Protein AF-A0A2V3PNM1-F1 (afdb_monomer_lite)

Sequence (87 aa):
MTVQFHRDVEDYLVELIEILYEKEYFGFKESATQYVRELVLEIRDTISKKRKKAAPEYFSKYGKDLFYASFRRNKNTSWYVFFSFSA

pLDDT: mean 91.9, std 6.53, range [58.97, 98.19]

Structure (mmCIF, N/CA/C/O backbone):
data_AF-A0A2V3PNM1-F1
#
_entry.id   AF-A0A2V3PNM1-F1
#
loop_
_atom_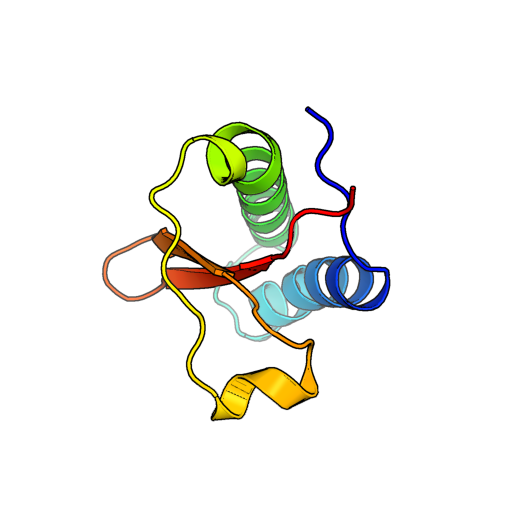site.group_PDB
_atom_site.id
_atom_site.type_symbol
_atom_site.label_atom_id
_atom_site.label_alt_id
_atom_site.label_comp_id
_atom_site.label_asym_id
_atom_site.label_entity_id
_atom_site.label_seq_id
_atom_site.pdbx_PDB_ins_code
_atom_site.Cartn_x
_atom_site.Cartn_y
_atom_site.Cartn_z
_atom_site.occupancy
_atom_site.B_iso_or_equiv
_atom_site.auth_seq_id
_atom_site.auth_comp_id
_atom_site.auth_asym_id
_atom_site.auth_atom_id
_atom_site.pdbx_PDB_model_num
ATOM 1 N N . MET A 1 1 ? 6.940 11.559 -15.862 1.00 69.62 1 MET A N 1
ATOM 2 C CA . MET A 1 1 ? 7.214 10.167 -15.452 1.00 69.62 1 MET A CA 1
ATOM 3 C C . MET A 1 1 ? 5.942 9.625 -14.840 1.00 69.62 1 MET A C 1
ATOM 5 O O . MET A 1 1 ? 5.409 10.279 -13.954 1.00 69.62 1 MET A O 1
ATOM 9 N N . THR A 1 2 ? 5.435 8.510 -15.354 1.00 84.56 2 THR A N 1
ATOM 10 C CA . THR A 1 2 ? 4.131 7.959 -14.962 1.00 84.56 2 THR A CA 1
ATOM 11 C C . THR A 1 2 ? 4.359 6.708 -14.127 1.00 84.56 2 THR A C 1
ATOM 13 O O . THR A 1 2 ? 5.135 5.846 -14.528 1.00 84.56 2 THR A O 1
ATOM 16 N N . VAL A 1 3 ? 3.718 6.621 -12.963 1.00 89.88 3 VAL A N 1
ATOM 17 C CA . VAL A 1 3 ? 3.757 5.427 -12.108 1.00 89.88 3 VAL A CA 1
ATOM 18 C C . VAL A 1 3 ? 2.542 4.571 -12.438 1.00 89.88 3 VAL A C 1
ATOM 20 O O . VAL A 1 3 ? 1.413 5.053 -12.347 1.00 89.88 3 VAL A O 1
ATOM 23 N N . GLN A 1 4 ? 2.781 3.321 -12.825 1.00 91.44 4 GLN A N 1
ATOM 24 C CA . GLN A 1 4 ? 1.741 2.329 -13.080 1.00 91.44 4 GLN A CA 1
ATOM 25 C C . GLN A 1 4 ? 1.822 1.241 -12.016 1.00 91.44 4 GLN A C 1
ATOM 27 O O . GLN A 1 4 ? 2.913 0.779 -11.678 1.00 91.44 4 GLN A O 1
ATOM 32 N N . PHE A 1 5 ? 0.671 0.861 -11.472 1.00 92.81 5 PHE A N 1
ATOM 33 C CA . PHE A 1 5 ? 0.571 -0.243 -10.530 1.00 92.81 5 PHE A CA 1
ATOM 34 C C . PHE A 1 5 ? 0.217 -1.517 -11.293 1.00 92.81 5 PHE A C 1
ATOM 36 O O . PHE A 1 5 ? -0.553 -1.482 -12.251 1.00 92.81 5 PHE A O 1
ATOM 43 N N . HIS A 1 6 ? 0.796 -2.642 -10.878 1.00 93.00 6 HIS A N 1
ATOM 44 C CA . HIS A 1 6 ? 0.331 -3.946 -11.337 1.00 93.00 6 HIS A CA 1
ATOM 45 C C . HIS A 1 6 ? -1.080 -4.191 -10.790 1.00 93.00 6 HIS A C 1
ATOM 47 O O . HIS A 1 6 ? -1.360 -3.787 -9.661 1.00 93.00 6 HIS A O 1
ATOM 53 N N . ARG A 1 7 ? -1.938 -4.885 -11.545 1.00 93.44 7 ARG A N 1
ATOM 54 C CA . ARG A 1 7 ? -3.332 -5.140 -11.148 1.00 93.44 7 ARG A CA 1
ATOM 55 C C . ARG A 1 7 ? -3.436 -5.759 -9.752 1.00 93.44 7 ARG A C 1
ATOM 57 O O . ARG A 1 7 ? -4.132 -5.223 -8.904 1.00 93.44 7 ARG A O 1
ATOM 64 N N . ASP A 1 8 ? -2.633 -6.785 -9.477 1.00 93.12 8 ASP A N 1
ATOM 65 C CA . ASP A 1 8 ? -2.586 -7.429 -8.155 1.00 93.12 8 ASP A CA 1
ATOM 66 C C . ASP A 1 8 ? -2.235 -6.457 -7.014 1.00 93.12 8 ASP A C 1
ATOM 68 O O . ASP A 1 8 ? -2.651 -6.647 -5.876 1.00 93.12 8 ASP A O 1
ATOM 72 N N . VAL A 1 9 ? -1.459 -5.403 -7.299 1.00 94.31 9 VAL A N 1
ATOM 73 C CA . VAL A 1 9 ? -1.125 -4.371 -6.308 1.00 94.31 9 VAL A CA 1
ATOM 74 C C . VAL A 1 9 ? -2.306 -3.430 -6.094 1.00 94.31 9 VAL A C 1
ATOM 76 O O . VAL A 1 9 ? -2.544 -3.021 -4.962 1.00 94.31 9 VAL A O 1
ATOM 79 N N . GLU A 1 10 ? -3.045 -3.083 -7.149 1.00 95.62 10 GLU A N 1
ATOM 80 C CA . GLU A 1 10 ? -4.273 -2.291 -7.026 1.00 95.62 10 GLU A CA 1
ATOM 81 C C . GLU A 1 10 ? -5.327 -3.043 -6.211 1.00 95.62 10 GLU A C 1
ATOM 83 O O . GLU A 1 10 ? -5.858 -2.484 -5.251 1.00 95.62 10 GLU A O 1
ATOM 88 N N . ASP A 1 11 ? -5.544 -4.321 -6.525 1.00 96.88 11 ASP A N 1
ATOM 89 C CA . ASP A 1 11 ? -6.474 -5.191 -5.804 1.00 96.88 11 ASP A CA 1
ATOM 90 C C . ASP A 1 11 ? -6.062 -5.327 -4.327 1.00 96.88 11 ASP A C 1
ATOM 92 O O . ASP A 1 11 ? -6.883 -5.112 -3.433 1.00 96.88 11 ASP A O 1
ATOM 96 N N . TYR A 1 12 ? -4.771 -5.555 -4.051 1.00 96.81 12 TYR A N 1
ATOM 97 C CA . TYR A 1 12 ? -4.244 -5.589 -2.682 1.00 96.81 12 TYR A CA 1
ATOM 98 C C . TYR A 1 12 ? -4.442 -4.264 -1.932 1.00 96.81 12 TYR A C 1
ATOM 100 O O . TYR A 1 12 ? -4.745 -4.265 -0.743 1.00 96.81 12 TYR A O 1
ATOM 108 N N . LEU A 1 13 ? -4.255 -3.113 -2.585 1.00 97.19 13 LEU A N 1
ATOM 109 C CA . LEU A 1 13 ? -4.453 -1.813 -1.938 1.00 97.19 13 LEU A CA 1
ATOM 110 C C . LEU A 1 13 ? -5.926 -1.579 -1.584 1.00 97.19 13 LEU A C 1
ATOM 112 O O . LEU A 1 13 ? -6.206 -0.986 -0.545 1.00 97.19 13 LEU A O 1
ATOM 116 N N . VAL A 1 14 ? -6.859 -2.059 -2.408 1.00 97.19 14 VAL A N 1
ATOM 117 C CA . VAL A 1 14 ? -8.290 -2.030 -2.081 1.00 97.19 14 VAL A CA 1
ATOM 118 C C . VAL A 1 14 ? -8.587 -2.960 -0.903 1.00 97.19 14 VAL A C 1
ATOM 120 O O . VAL A 1 14 ? -9.201 -2.523 0.068 1.00 97.19 14 VAL A O 1
ATOM 123 N N . GLU A 1 15 ? -8.091 -4.199 -0.931 1.00 98.00 15 GLU A N 1
ATOM 124 C CA . GLU A 1 15 ? -8.241 -5.166 0.168 1.00 98.00 15 GLU A CA 1
ATOM 125 C C . GLU A 1 15 ? -7.634 -4.647 1.482 1.00 98.00 15 GLU A C 1
ATOM 127 O O . GLU A 1 15 ? -8.199 -4.822 2.561 1.00 98.00 15 GLU A O 1
ATOM 132 N N . LEU A 1 16 ? -6.510 -3.930 1.401 1.00 97.75 16 LEU A N 1
ATOM 133 C CA . LEU A 1 16 ? -5.836 -3.343 2.552 1.00 97.75 16 LEU A CA 1
ATOM 134 C C . LEU A 1 16 ? -6.752 -2.397 3.342 1.00 97.75 16 LEU A C 1
ATOM 136 O O . LEU A 1 16 ? -6.605 -2.305 4.559 1.00 97.75 16 LEU A O 1
ATOM 140 N N . ILE A 1 17 ? -7.700 -1.717 2.692 1.00 98.00 17 ILE A N 1
ATOM 141 C CA . ILE A 1 17 ? -8.678 -0.865 3.382 1.00 98.00 17 ILE A CA 1
ATOM 142 C C . ILE A 1 17 ? -9.527 -1.706 4.341 1.00 98.00 17 ILE A C 1
ATOM 144 O O . ILE A 1 17 ? -9.671 -1.330 5.505 1.00 98.00 17 ILE A O 1
ATOM 148 N N . GLU A 1 18 ? -10.040 -2.846 3.871 1.00 97.94 18 GLU A N 1
ATOM 149 C CA . GLU A 1 18 ? -10.834 -3.762 4.696 1.00 97.94 18 GLU A CA 1
ATOM 150 C C . GLU A 1 18 ? -9.979 -4.349 5.817 1.00 97.94 18 GLU A C 1
ATOM 152 O O . GLU A 1 18 ? -10.364 -4.266 6.977 1.00 97.94 18 GLU A O 1
ATOM 157 N N . ILE A 1 19 ? -8.765 -4.824 5.510 1.00 97.69 19 ILE A N 1
ATOM 158 C CA . ILE A 1 19 ? -7.846 -5.384 6.516 1.00 97.69 19 ILE A CA 1
ATOM 159 C C . ILE A 1 19 ? -7.574 -4.377 7.639 1.00 97.69 19 ILE A C 1
ATOM 161 O O . ILE A 1 19 ? -7.541 -4.741 8.814 1.00 97.69 19 ILE A O 1
ATOM 165 N N . LEU A 1 20 ? -7.335 -3.111 7.290 1.00 97.12 20 LEU A N 1
ATOM 166 C CA . LEU A 1 20 ? -7.047 -2.062 8.264 1.00 97.12 20 LEU A CA 1
ATOM 167 C C . LEU A 1 20 ? -8.265 -1.730 9.138 1.00 97.12 20 LEU A C 1
ATOM 169 O O . LEU A 1 20 ? -8.092 -1.403 10.313 1.00 97.12 20 LEU A O 1
ATOM 173 N N . TYR A 1 21 ? -9.470 -1.819 8.581 1.00 97.38 21 TYR A N 1
ATOM 174 C CA . TYR A 1 21 ? -10.710 -1.598 9.316 1.00 97.38 21 TYR A CA 1
ATOM 175 C C . TYR A 1 21 ? -11.070 -2.793 10.212 1.00 97.38 21 TYR A C 1
ATOM 177 O O . TYR A 1 21 ? -11.245 -2.620 11.414 1.00 97.38 21 TYR A O 1
ATOM 185 N N . GLU A 1 22 ? -11.099 -4.009 9.665 1.00 97.69 22 GLU A N 1
ATOM 186 C CA . GLU A 1 22 ? -11.468 -5.236 10.386 1.00 97.69 22 GLU A CA 1
ATOM 187 C C . GLU A 1 22 ? -10.505 -5.572 11.526 1.00 97.69 22 GLU A C 1
ATOM 189 O O . GLU A 1 22 ? -10.911 -6.119 12.548 1.00 97.69 22 GLU A O 1
ATOM 194 N N . LYS A 1 23 ? -9.220 -5.231 11.375 1.00 97.12 23 LYS A N 1
ATOM 195 C CA . LYS A 1 23 ? -8.219 -5.397 12.439 1.00 97.12 23 LYS A CA 1
ATOM 196 C C . LYS A 1 23 ? -8.157 -4.222 13.413 1.00 97.12 23 LYS A C 1
ATOM 198 O O . LYS A 1 23 ? -7.204 -4.137 14.185 1.00 97.12 23 LYS A O 1
ATOM 203 N N . GLU A 1 24 ? -9.122 -3.308 13.348 1.00 96.50 24 GLU A N 1
ATOM 204 C CA . GLU A 1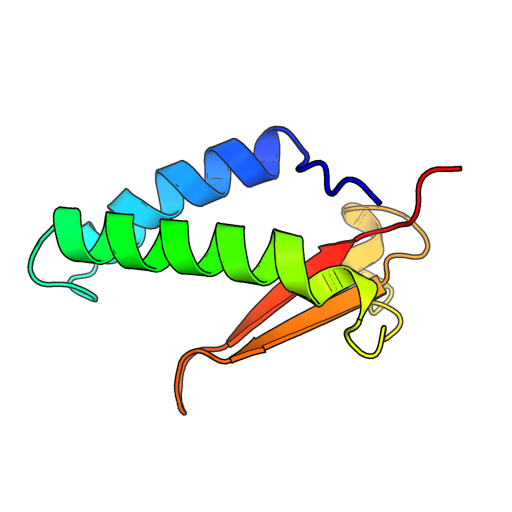 24 ? -9.262 -2.168 14.257 1.00 96.50 24 GLU A CA 1
ATOM 205 C C . GLU A 1 24 ? -8.022 -1.252 14.298 1.00 96.50 24 GLU A C 1
ATOM 207 O O . GLU A 1 24 ? -7.787 -0.539 15.275 1.00 96.50 24 GLU A O 1
ATOM 212 N N . TYR A 1 25 ? -7.226 -1.206 13.217 1.00 95.06 25 TYR A N 1
ATOM 213 C CA . TYR A 1 25 ? -6.169 -0.192 13.088 1.00 95.06 25 TYR A CA 1
ATOM 214 C C . TYR A 1 25 ? -6.769 1.211 12.950 1.00 95.06 25 TYR A C 1
ATOM 216 O O . TYR A 1 25 ? -6.139 2.195 13.342 1.00 95.06 25 TYR A O 1
ATOM 224 N N . PHE A 1 26 ? -7.984 1.296 12.405 1.00 96.12 26 PHE A N 1
ATOM 225 C CA . PHE A 1 26 ? -8.795 2.505 12.365 1.00 96.12 26 PHE A CA 1
ATOM 226 C C . PHE A 1 26 ? -10.209 2.203 12.856 1.00 96.12 26 PHE A C 1
ATOM 228 O O . PHE A 1 26 ? -10.802 1.208 12.454 1.00 96.12 26 PHE A O 1
ATOM 235 N N . GLY A 1 27 ? -10.779 3.102 13.665 1.00 94.31 27 GLY A N 1
ATOM 236 C CA . GLY A 1 27 ? -12.158 2.966 14.158 1.00 94.31 27 GLY A CA 1
ATOM 237 C C . GLY A 1 27 ? -13.239 3.219 13.098 1.00 94.31 27 GLY A C 1
ATOM 238 O O . GLY A 1 27 ? -14.398 2.883 13.316 1.00 94.31 27 GLY A O 1
ATOM 239 N N . PHE A 1 28 ? -12.869 3.794 11.948 1.00 96.56 28 PHE A N 1
ATOM 240 C CA . PHE A 1 28 ? -13.776 4.102 10.840 1.00 96.56 28 PHE A CA 1
ATOM 241 C C . PHE A 1 28 ? -13.168 3.675 9.504 1.00 96.56 28 PHE A C 1
ATOM 243 O O . PHE A 1 28 ? -11.985 3.922 9.238 1.00 96.56 28 PHE A O 1
ATOM 250 N N . LYS A 1 29 ? -13.990 3.097 8.626 1.00 97.00 29 LYS A N 1
ATOM 251 C CA . LYS A 1 29 ? -13.572 2.625 7.299 1.00 97.00 29 LYS A CA 1
ATOM 252 C C . LYS A 1 29 ? -13.108 3.767 6.393 1.00 97.00 29 LYS A C 1
ATOM 254 O O . LYS A 1 29 ? -12.180 3.610 5.598 1.00 97.00 29 LYS A O 1
ATOM 259 N N . GLU A 1 30 ? -13.682 4.951 6.561 1.00 97.88 30 GLU A N 1
ATOM 260 C CA . GLU A 1 30 ? -13.291 6.172 5.858 1.00 97.88 30 GLU A CA 1
ATOM 261 C C . GLU A 1 30 ? -11.854 6.570 6.213 1.00 97.88 30 GLU A C 1
ATOM 263 O O . GLU A 1 30 ? -11.094 6.992 5.342 1.00 97.88 30 GLU A O 1
ATOM 268 N N . SER A 1 31 ? -11.445 6.374 7.472 1.00 97.75 31 SER A N 1
ATOM 269 C CA . SER A 1 31 ? -10.068 6.643 7.906 1.00 97.75 31 SER A CA 1
ATOM 270 C C . SER A 1 31 ? -9.072 5.666 7.278 1.00 97.75 31 SER A C 1
ATOM 272 O O . SER A 1 31 ? -8.022 6.096 6.801 1.00 97.75 31 SER A O 1
ATOM 274 N N . ALA A 1 32 ? -9.416 4.376 7.193 1.00 97.81 32 ALA A N 1
ATOM 275 C CA . ALA A 1 32 ? -8.603 3.386 6.483 1.00 97.81 32 ALA A CA 1
ATOM 276 C C . ALA A 1 32 ? -8.498 3.706 4.980 1.00 97.81 32 ALA A C 1
ATOM 278 O O . ALA A 1 32 ? -7.413 3.663 4.399 1.00 97.81 32 ALA A O 1
ATOM 279 N N . THR A 1 33 ? -9.612 4.114 4.367 1.00 98.19 33 THR A N 1
ATOM 280 C CA . THR A 1 33 ? -9.664 4.530 2.957 1.00 98.19 33 THR A CA 1
ATOM 281 C C . THR A 1 33 ? -8.749 5.724 2.702 1.00 98.19 33 THR A C 1
ATOM 283 O O . THR A 1 33 ? -7.939 5.707 1.773 1.00 98.19 33 THR A O 1
ATOM 286 N N . GLN A 1 34 ? -8.841 6.756 3.545 1.00 98.19 34 GLN A N 1
ATOM 287 C CA . GLN A 1 34 ? -8.013 7.952 3.431 1.00 98.19 34 GLN A CA 1
ATOM 288 C C . GLN A 1 34 ? -6.526 7.619 3.601 1.00 98.19 34 GLN A C 1
ATOM 290 O O . GLN A 1 34 ? -5.702 8.068 2.805 1.00 98.19 34 GLN A O 1
ATOM 295 N N . TYR A 1 35 ? -6.187 6.767 4.569 1.00 97.25 35 TYR A N 1
ATOM 296 C CA . TYR A 1 35 ? -4.818 6.308 4.790 1.00 97.25 35 TYR A CA 1
ATOM 297 C C . TYR A 1 35 ? -4.216 5.615 3.558 1.00 97.25 35 TYR A C 1
ATOM 299 O O . TYR A 1 35 ? -3.095 5.931 3.145 1.00 97.25 35 TYR A O 1
ATOM 307 N N . VAL A 1 36 ? -4.949 4.681 2.943 1.00 97.62 36 VAL A N 1
ATOM 308 C CA . VAL A 1 36 ? -4.478 3.984 1.735 1.00 97.62 36 VAL A CA 1
ATOM 309 C C . VAL A 1 36 ? -4.377 4.951 0.556 1.00 97.62 36 VAL A C 1
ATOM 311 O O . VAL A 1 36 ? -3.395 4.916 -0.188 1.00 97.62 36 VAL A O 1
ATOM 314 N N . ARG A 1 37 ? -5.339 5.867 0.403 1.00 97.81 37 ARG A N 1
ATOM 315 C CA . ARG A 1 37 ? -5.310 6.892 -0.649 1.00 97.81 37 ARG A CA 1
ATOM 316 C C . ARG A 1 37 ? -4.064 7.772 -0.551 1.00 97.81 37 ARG A C 1
ATOM 318 O O . ARG A 1 37 ? -3.395 7.993 -1.560 1.00 97.81 37 ARG A O 1
ATOM 325 N N . GLU A 1 38 ? -3.728 8.244 0.644 1.00 97.50 38 GLU A N 1
ATOM 326 C CA . GLU A 1 38 ? -2.511 9.026 0.891 1.00 97.50 38 GLU A CA 1
ATOM 327 C C . GLU A 1 38 ? -1.244 8.223 0.588 1.00 97.50 38 GLU A C 1
ATOM 329 O O . GLU A 1 38 ? -0.309 8.756 -0.012 1.00 97.50 38 GLU A O 1
ATOM 334 N N . LEU A 1 39 ? -1.226 6.928 0.925 1.00 96.94 39 LEU A N 1
ATOM 335 C CA . LEU A 1 39 ? -0.126 6.034 0.566 1.00 96.94 39 LEU A CA 1
ATOM 336 C C . LEU A 1 39 ? 0.066 5.935 -0.947 1.00 96.94 39 LEU A C 1
ATOM 338 O O . LEU A 1 39 ? 1.195 6.070 -1.419 1.00 96.94 39 LEU A O 1
ATOM 342 N N . VAL A 1 40 ? -1.011 5.752 -1.707 1.00 96.44 40 VAL A N 1
ATOM 343 C CA . VAL A 1 40 ? -0.952 5.687 -3.173 1.00 96.44 40 VAL A CA 1
ATOM 344 C C . VAL A 1 40 ? -0.449 6.999 -3.773 1.00 96.44 40 VAL A C 1
ATOM 346 O O . VAL A 1 40 ? 0.409 6.972 -4.658 1.00 96.44 40 VAL A O 1
ATOM 349 N N . LEU A 1 41 ? -0.944 8.141 -3.289 1.00 96.00 41 LEU A N 1
ATOM 350 C CA . LEU A 1 41 ? -0.508 9.458 -3.762 1.00 96.00 41 LEU A CA 1
ATOM 351 C C . LEU A 1 41 ? 0.981 9.689 -3.479 1.00 96.00 41 LEU A C 1
ATOM 353 O O . LEU A 1 41 ? 1.734 10.033 -4.387 1.00 96.00 41 LEU A O 1
ATOM 357 N N . GLU A 1 42 ? 1.440 9.400 -2.259 1.00 95.38 42 GLU A N 1
ATOM 358 C CA . GLU A 1 42 ? 2.853 9.547 -1.900 1.00 95.38 42 GLU A CA 1
ATOM 359 C C . GLU A 1 42 ? 3.758 8.644 -2.751 1.00 95.38 42 GLU A C 1
ATOM 361 O O . GLU A 1 42 ? 4.839 9.069 -3.174 1.00 95.38 42 GLU A O 1
ATOM 366 N N . ILE A 1 43 ? 3.331 7.406 -3.030 1.00 94.25 43 ILE A N 1
ATOM 367 C CA . ILE A 1 43 ? 4.056 6.503 -3.930 1.00 94.25 43 ILE A CA 1
ATOM 368 C C . ILE A 1 43 ? 4.176 7.139 -5.314 1.00 94.25 43 ILE A C 1
ATOM 370 O O . ILE A 1 43 ? 5.291 7.267 -5.821 1.00 94.25 43 ILE A O 1
ATOM 374 N N . ARG A 1 44 ? 3.060 7.581 -5.904 1.00 93.62 44 ARG A N 1
ATOM 375 C CA . ARG A 1 44 ? 3.048 8.187 -7.244 1.00 93.62 44 ARG A CA 1
ATOM 376 C C . ARG A 1 44 ? 3.974 9.403 -7.336 1.00 93.62 44 ARG A C 1
ATOM 378 O O . ARG A 1 44 ? 4.734 9.514 -8.297 1.00 93.62 44 ARG A O 1
ATOM 385 N N . ASP A 1 45 ? 3.970 10.258 -6.318 1.00 91.94 45 ASP A N 1
ATOM 386 C CA . ASP A 1 45 ? 4.682 11.538 -6.351 1.00 91.94 45 ASP A CA 1
ATOM 387 C C . ASP A 1 45 ? 6.176 11.432 -6.021 1.00 91.94 45 ASP A C 1
ATOM 389 O O . ASP A 1 45 ? 6.985 12.260 -6.466 1.00 91.94 45 ASP A O 1
ATOM 393 N N . THR A 1 46 ? 6.562 10.437 -5.214 1.00 92.12 46 THR A N 1
ATOM 394 C CA . THR A 1 46 ? 7.901 10.400 -4.605 1.00 92.12 46 THR A CA 1
ATOM 395 C C . THR A 1 46 ? 8.748 9.195 -4.992 1.00 92.12 46 THR A C 1
ATOM 397 O O . THR A 1 46 ? 9.970 9.275 -4.852 1.00 92.12 46 THR A O 1
ATOM 400 N N . ILE A 1 47 ? 8.171 8.103 -5.513 1.00 90.69 47 ILE A N 1
ATOM 401 C CA . ILE A 1 47 ? 8.931 6.866 -5.779 1.00 90.69 47 ILE A CA 1
ATOM 402 C C . ILE A 1 47 ? 10.089 7.079 -6.760 1.00 90.69 47 ILE A C 1
ATOM 404 O O . ILE A 1 47 ? 11.170 6.531 -6.562 1.00 90.69 47 ILE A O 1
ATOM 408 N N . SER A 1 48 ? 9.905 7.951 -7.754 1.00 86.00 48 SER A N 1
ATOM 409 C CA . SER A 1 48 ? 10.932 8.320 -8.736 1.00 86.00 48 SER A CA 1
ATOM 410 C C . SER A 1 48 ? 12.088 9.129 -8.137 1.00 86.00 48 SER A C 1
ATOM 412 O O . SER A 1 48 ? 13.203 9.084 -8.652 1.00 86.00 48 SER A O 1
ATOM 414 N N . LYS A 1 49 ? 11.833 9.859 -7.044 1.00 85.94 49 LYS A N 1
ATOM 415 C CA . LYS A 1 49 ? 12.804 10.722 -6.353 1.00 85.94 49 LYS A CA 1
ATOM 416 C C . LYS A 1 49 ? 13.497 10.009 -5.189 1.00 85.94 49 LYS A C 1
ATOM 418 O O . LYS A 1 49 ? 14.551 10.452 -4.737 1.00 85.94 49 LYS A O 1
ATOM 423 N N . LYS A 1 50 ? 12.906 8.931 -4.662 1.00 84.75 50 LYS A N 1
ATOM 424 C CA . LYS A 1 50 ? 13.463 8.185 -3.528 1.00 84.75 50 LYS A CA 1
ATOM 425 C C . LYS A 1 50 ? 14.720 7.415 -3.929 1.00 84.75 50 LYS A C 1
ATOM 427 O O . LYS A 1 50 ? 14.872 6.927 -5.047 1.00 84.75 50 LYS A O 1
ATOM 432 N N . ARG A 1 51 ? 15.626 7.251 -2.960 1.00 80.62 51 ARG A N 1
ATOM 433 C CA . ARG A 1 51 ? 16.828 6.428 -3.123 1.00 80.62 51 ARG A CA 1
ATOM 434 C C . ARG A 1 51 ? 16.423 4.966 -3.312 1.00 80.62 51 ARG A C 1
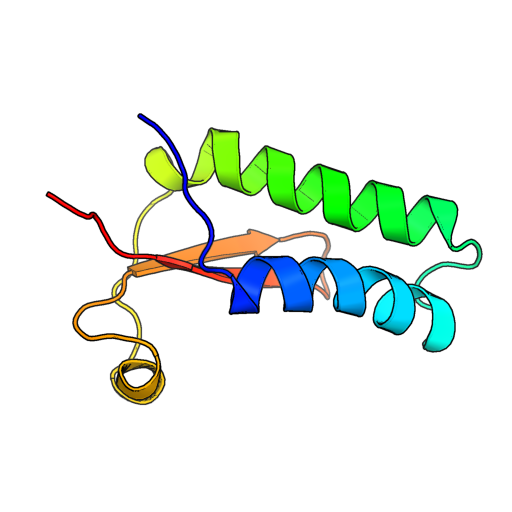ATOM 436 O O . ARG A 1 51 ? 15.971 4.321 -2.368 1.00 80.62 51 ARG A O 1
ATOM 443 N N . LYS A 1 52 ? 16.630 4.455 -4.523 1.00 83.25 52 LYS A N 1
ATOM 444 C CA . LYS A 1 52 ? 16.409 3.052 -4.875 1.00 83.25 52 LYS A CA 1
ATOM 445 C C . LYS A 1 52 ? 17.441 2.145 -4.207 1.00 83.25 52 LYS A C 1
ATOM 447 O O . LYS A 1 52 ? 18.639 2.437 -4.217 1.00 83.25 52 LYS A O 1
ATOM 452 N N . LYS A 1 53 ? 16.966 1.049 -3.624 1.00 88.69 53 LYS A N 1
ATOM 453 C CA . LYS A 1 53 ? 17.790 -0.054 -3.119 1.00 88.69 53 LYS A CA 1
ATOM 454 C C . LYS A 1 53 ? 17.467 -1.306 -3.919 1.00 88.69 53 LYS A C 1
ATOM 456 O O . LYS A 1 53 ? 16.304 -1.504 -4.256 1.00 88.69 53 LYS A O 1
ATOM 461 N N . ALA A 1 54 ? 18.473 -2.121 -4.219 1.00 90.50 54 ALA A N 1
ATOM 462 C CA . ALA A 1 54 ? 18.245 -3.415 -4.851 1.00 90.50 54 ALA A CA 1
ATOM 463 C C . ALA A 1 54 ? 17.424 -4.304 -3.909 1.00 90.50 54 ALA A C 1
ATOM 465 O O . ALA A 1 54 ? 17.716 -4.377 -2.711 1.00 90.50 54 ALA A O 1
ATOM 466 N N . ALA A 1 55 ? 16.375 -4.927 -4.436 1.00 90.00 55 ALA A N 1
ATOM 467 C CA . ALA A 1 55 ? 15.590 -5.897 -3.698 1.00 90.00 55 ALA A CA 1
ATOM 468 C C . ALA A 1 55 ? 16.425 -7.169 -3.470 1.00 90.00 55 ALA A C 1
ATOM 470 O O . ALA A 1 55 ? 17.113 -7.617 -4.387 1.00 90.00 55 ALA A O 1
ATOM 471 N N . PRO A 1 56 ? 16.378 -7.759 -2.265 1.00 89.25 56 PRO A N 1
ATOM 472 C CA . PRO A 1 56 ? 16.968 -9.069 -2.017 1.00 89.25 56 PRO A CA 1
ATOM 473 C C . PRO A 1 56 ? 16.448 -10.154 -2.974 1.00 89.25 56 PRO A C 1
ATOM 475 O O . PRO A 1 56 ? 15.274 -10.149 -3.342 1.00 89.25 56 PRO A O 1
ATOM 478 N N . GLU A 1 57 ? 17.294 -11.135 -3.290 1.00 87.25 57 GLU A N 1
ATOM 479 C CA . GLU A 1 57 ? 17.017 -12.198 -4.274 1.00 87.25 57 GLU A CA 1
ATOM 480 C C . GLU A 1 57 ? 15.787 -13.057 -3.933 1.00 87.25 57 GLU A C 1
ATOM 482 O O . GLU A 1 57 ? 15.069 -13.522 -4.815 1.00 87.25 57 GLU A O 1
ATOM 487 N N . TYR A 1 58 ? 15.443 -13.206 -2.651 1.00 88.06 58 TYR A N 1
ATOM 488 C CA . TYR A 1 58 ? 14.236 -13.942 -2.257 1.00 88.06 58 TYR A CA 1
ATOM 489 C C . TYR A 1 58 ? 12.925 -13.273 -2.722 1.00 88.06 58 TYR A C 1
ATOM 491 O O . TYR A 1 58 ? 11.876 -13.921 -2.750 1.00 88.06 58 TYR A O 1
ATOM 499 N N . PHE A 1 59 ? 12.957 -11.988 -3.099 1.00 87.31 59 PHE A N 1
ATOM 500 C CA . PHE A 1 59 ? 11.827 -11.292 -3.719 1.00 87.31 59 PHE A CA 1
ATOM 501 C C . PHE A 1 59 ? 11.786 -11.440 -5.242 1.00 87.31 59 PHE A C 1
ATOM 503 O O . PHE A 1 59 ? 10.812 -11.005 -5.855 1.00 87.31 59 PHE A O 1
ATOM 510 N N . SER A 1 60 ? 12.767 -12.103 -5.862 1.00 85.56 60 SER A N 1
ATOM 511 C CA . SER A 1 60 ? 12.810 -12.279 -7.316 1.00 85.56 60 SER A CA 1
ATOM 512 C C . SER A 1 60 ? 11.644 -13.098 -7.879 1.00 85.56 60 SER A C 1
ATOM 514 O O . SER A 1 60 ? 11.360 -13.018 -9.072 1.00 85.56 60 SER A O 1
ATOM 516 N N . LYS A 1 61 ? 10.899 -13.813 -7.021 1.00 87.50 61 LYS A N 1
ATOM 517 C CA . LYS A 1 61 ? 9.610 -14.439 -7.370 1.00 87.50 61 LYS A CA 1
ATOM 518 C C . LYS A 1 61 ? 8.548 -13.447 -7.862 1.00 87.50 61 LYS A C 1
ATOM 520 O O . LYS A 1 61 ? 7.633 -13.857 -8.563 1.00 87.50 61 LYS A O 1
ATOM 525 N N . TYR A 1 62 ? 8.667 -12.168 -7.500 1.00 82.81 62 TYR A N 1
ATOM 526 C CA . TYR A 1 62 ? 7.757 -11.099 -7.923 1.00 82.81 62 TYR A CA 1
ATOM 527 C C . TYR A 1 62 ? 8.284 -10.311 -9.135 1.00 82.81 62 TYR A C 1
ATOM 529 O O . TYR A 1 62 ? 7.601 -9.424 -9.636 1.00 82.81 62 TYR A O 1
ATOM 537 N N . GLY A 1 63 ? 9.502 -10.607 -9.600 1.00 82.81 63 GLY A N 1
ATOM 538 C CA . GLY A 1 63 ? 10.166 -9.917 -10.706 1.00 82.81 63 GLY A CA 1
ATOM 539 C C . GLY A 1 63 ? 11.688 -9.920 -10.551 1.00 82.81 63 GLY A C 1
ATOM 540 O O . GLY A 1 63 ? 12.209 -9.868 -9.438 1.00 82.81 63 GLY A O 1
ATOM 541 N N . LYS A 1 64 ? 12.424 -9.976 -11.665 1.00 83.62 64 LYS A N 1
ATOM 542 C CA . LYS A 1 64 ? 13.895 -9.896 -11.653 1.00 83.62 64 LYS A CA 1
ATOM 543 C C . LYS A 1 64 ? 14.359 -8.444 -11.510 1.00 83.62 64 LYS A C 1
ATOM 545 O O . LYS A 1 64 ? 13.690 -7.538 -12.000 1.00 83.62 64 LYS A O 1
ATOM 550 N N . ASP A 1 65 ? 15.486 -8.248 -10.824 1.00 84.75 65 ASP A N 1
ATOM 551 C CA . ASP A 1 65 ? 16.170 -6.951 -10.672 1.00 84.75 65 ASP A CA 1
ATOM 552 C C . ASP A 1 65 ? 15.281 -5.812 -10.140 1.00 84.75 65 ASP A C 1
ATOM 554 O O . ASP A 1 65 ? 15.390 -4.650 -10.540 1.00 84.75 65 ASP A O 1
ATOM 558 N N . LEU A 1 66 ? 14.382 -6.149 -9.210 1.00 90.31 66 LEU A N 1
ATOM 559 C CA . LEU A 1 66 ? 13.506 -5.175 -8.572 1.00 90.31 66 LEU A CA 1
ATOM 560 C C . LEU A 1 66 ? 14.302 -4.208 -7.691 1.00 90.31 66 LEU A C 1
ATOM 562 O O . LEU A 1 66 ? 15.239 -4.582 -6.982 1.00 90.31 66 LEU A O 1
ATOM 566 N N . PHE A 1 67 ? 13.861 -2.957 -7.672 1.00 92.62 67 PHE A N 1
ATOM 567 C CA . PHE A 1 67 ? 14.220 -1.994 -6.644 1.00 92.62 67 PHE A CA 1
ATOM 568 C C . PHE A 1 67 ? 13.130 -1.942 -5.583 1.00 92.62 67 PHE A C 1
ATOM 570 O O . PHE A 1 67 ? 11.987 -2.318 -5.832 1.00 92.62 67 PHE A O 1
ATOM 577 N N . TYR A 1 68 ? 13.461 -1.427 -4.404 1.00 93.06 68 TYR A N 1
ATOM 578 C CA . TYR A 1 68 ? 12.461 -1.095 -3.401 1.00 93.06 68 TYR A CA 1
ATOM 579 C C . TYR A 1 68 ? 12.700 0.270 -2.758 1.00 93.06 68 TYR A C 1
ATOM 581 O O . TYR A 1 68 ? 13.832 0.761 -2.665 1.00 93.06 68 TYR A O 1
ATOM 589 N N . ALA A 1 69 ? 11.608 0.870 -2.290 1.00 94.00 69 ALA A N 1
ATOM 590 C CA . ALA A 1 69 ? 11.594 2.089 -1.493 1.00 94.00 69 ALA A CA 1
ATOM 591 C C . ALA A 1 69 ? 10.693 1.907 -0.265 1.00 94.00 69 ALA A C 1
ATOM 593 O O . ALA A 1 69 ? 9.682 1.208 -0.322 1.00 94.00 69 ALA A O 1
ATOM 594 N N . SER A 1 70 ? 11.062 2.538 0.854 1.00 93.62 70 SER A N 1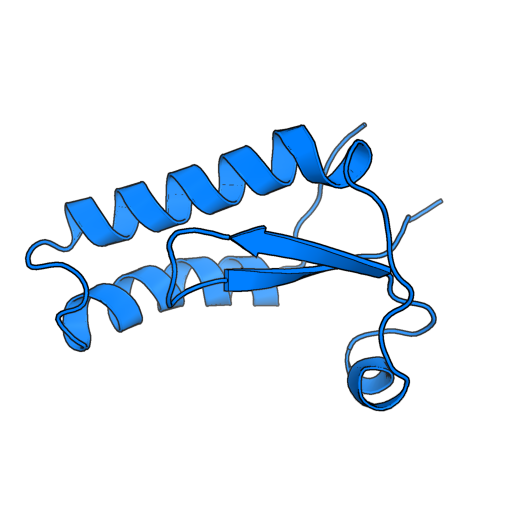
ATOM 595 C CA . SER A 1 70 ? 10.262 2.509 2.079 1.00 93.62 70 SER A CA 1
ATOM 596 C C . SER A 1 70 ? 9.419 3.775 2.256 1.00 93.62 70 SER A C 1
ATOM 598 O O . SER A 1 70 ? 9.863 4.905 2.009 1.00 93.62 70 SER A O 1
ATOM 600 N N . PHE A 1 71 ? 8.196 3.567 2.731 1.00 93.50 71 PHE A N 1
ATOM 601 C CA . PHE A 1 71 ? 7.190 4.575 3.043 1.00 93.50 71 PHE A CA 1
ATOM 602 C C . PHE A 1 71 ? 6.804 4.402 4.511 1.00 93.50 71 PHE A C 1
ATOM 604 O O . PHE A 1 71 ? 5.954 3.585 4.874 1.00 93.50 71 PHE A O 1
ATOM 611 N N . ARG A 1 72 ? 7.526 5.113 5.381 1.00 93.81 72 ARG A N 1
ATOM 612 C CA . ARG A 1 72 ? 7.335 5.040 6.830 1.00 93.81 72 ARG A CA 1
ATOM 613 C C . ARG A 1 72 ? 6.116 5.862 7.222 1.00 93.81 72 ARG A C 1
ATOM 615 O O . ARG A 1 72 ? 6.059 7.045 6.916 1.00 93.81 72 ARG A O 1
ATOM 622 N N . ARG A 1 73 ? 5.182 5.244 7.940 1.00 93.00 73 ARG A N 1
ATOM 623 C CA . ARG A 1 73 ? 3.940 5.888 8.394 1.00 93.00 73 ARG A CA 1
ATOM 624 C C . ARG A 1 73 ? 4.056 6.350 9.838 1.00 93.00 73 ARG A C 1
ATOM 626 O O . ARG A 1 73 ? 3.629 7.443 10.178 1.00 93.00 73 ARG A O 1
ATOM 633 N N . ASN A 1 74 ? 4.685 5.533 10.679 1.00 89.69 74 ASN A N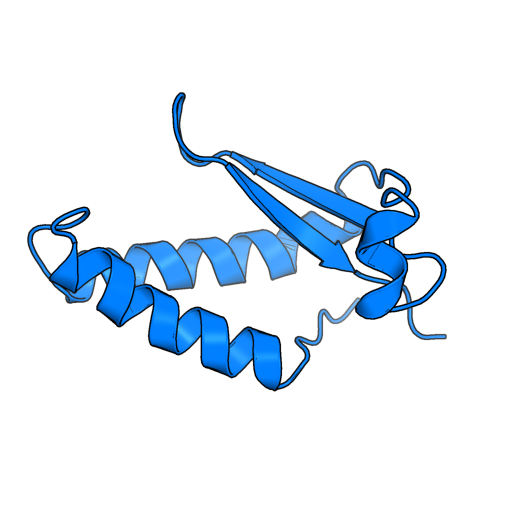 1
ATOM 634 C CA . ASN A 1 74 ? 4.990 5.875 12.066 1.00 89.69 74 ASN A CA 1
ATOM 635 C C . ASN A 1 74 ? 6.202 5.057 12.565 1.00 89.69 74 ASN A C 1
ATOM 637 O O . ASN A 1 74 ? 6.969 4.495 11.775 1.00 89.69 74 ASN A O 1
ATOM 641 N N . LYS A 1 75 ? 6.424 5.014 13.885 1.00 90.38 75 LYS A N 1
ATOM 642 C CA . LYS A 1 75 ? 7.544 4.261 14.471 1.00 90.38 75 LYS A CA 1
ATOM 643 C C . LYS A 1 75 ? 7.443 2.747 14.250 1.00 90.38 75 LYS A C 1
ATOM 645 O O . LYS A 1 75 ? 8.488 2.121 14.113 1.00 90.38 75 LYS A O 1
ATOM 650 N N . ASN A 1 76 ? 6.226 2.224 14.135 1.00 90.56 76 ASN A N 1
ATOM 651 C CA . ASN A 1 76 ? 5.901 0.799 14.120 1.00 90.56 76 ASN A CA 1
ATOM 652 C C . ASN A 1 76 ? 5.507 0.287 12.724 1.00 90.56 76 ASN A C 1
ATOM 654 O O . ASN A 1 76 ? 5.560 -0.912 12.478 1.00 90.56 76 ASN A O 1
ATOM 658 N N . THR A 1 77 ? 5.134 1.176 11.798 1.00 92.62 77 THR A N 1
ATOM 659 C CA . THR A 1 77 ? 4.617 0.802 10.475 1.00 92.62 77 THR A CA 1
ATOM 660 C C . THR A 1 77 ? 5.433 1.445 9.361 1.00 92.62 77 THR A C 1
A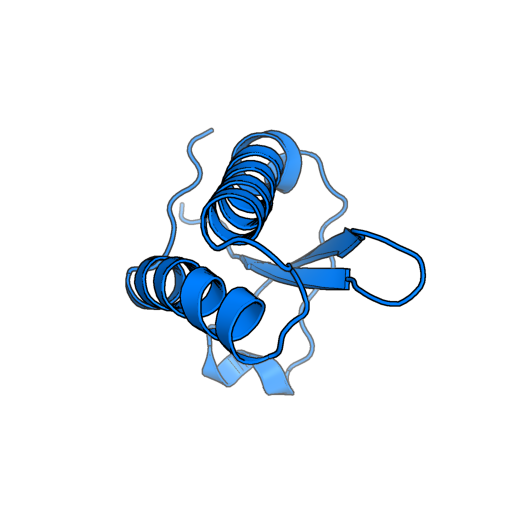TOM 662 O O . THR A 1 77 ? 5.567 2.671 9.279 1.00 92.62 77 THR A O 1
ATOM 665 N N . SER A 1 78 ? 5.956 0.605 8.469 1.00 94.75 78 SER A N 1
ATOM 666 C CA . SER A 1 78 ? 6.604 1.011 7.220 1.00 94.75 78 SER A CA 1
ATOM 667 C C . SER A 1 78 ? 6.163 0.095 6.090 1.00 94.75 78 SER A C 1
ATOM 669 O O . SER A 1 78 ? 6.237 -1.123 6.222 1.00 94.75 78 SER A O 1
ATOM 671 N N . TRP A 1 79 ? 5.754 0.691 4.976 1.00 95.38 79 TRP A N 1
ATOM 672 C CA . TRP A 1 79 ? 5.445 -0.030 3.747 1.00 95.38 79 TRP A CA 1
ATOM 673 C C . TRP A 1 79 ? 6.687 -0.108 2.868 1.00 95.38 79 TRP A C 1
ATOM 675 O O . TRP A 1 79 ? 7.394 0.887 2.701 1.00 95.38 79 TRP A O 1
ATOM 685 N N . TYR A 1 80 ? 6.952 -1.282 2.306 1.00 93.06 80 TYR A N 1
ATOM 686 C CA . TYR A 1 80 ? 8.022 -1.494 1.337 1.00 93.06 80 TYR A CA 1
ATOM 687 C C . TYR A 1 80 ? 7.393 -1.719 -0.029 1.00 93.06 80 TYR A C 1
ATOM 689 O O . TYR A 1 80 ? 6.624 -2.658 -0.209 1.00 93.06 80 TYR A O 1
ATOM 697 N N . VAL A 1 81 ? 7.704 -0.836 -0.972 1.00 93.62 81 VAL A N 1
ATOM 698 C CA . VAL A 1 81 ? 7.151 -0.875 -2.326 1.00 93.62 81 VAL A CA 1
ATOM 699 C C . VAL A 1 81 ? 8.254 -1.299 -3.273 1.00 93.62 81 VAL A C 1
ATOM 701 O O . VAL A 1 81 ? 9.296 -0.642 -3.330 1.00 93.62 81 VAL A O 1
ATOM 704 N N . PHE A 1 82 ? 8.015 -2.392 -3.991 1.00 93.31 82 PHE A N 1
ATOM 705 C CA . PHE A 1 82 ? 8.918 -2.939 -4.996 1.00 93.31 82 PHE A CA 1
ATOM 706 C C . PHE A 1 82 ? 8.527 -2.425 -6.379 1.00 93.31 82 PHE A C 1
ATOM 708 O O . PHE A 1 82 ? 7.341 -2.326 -6.687 1.00 93.31 82 PHE A O 1
ATOM 715 N N . PHE A 1 83 ? 9.511 -2.067 -7.198 1.00 92.00 83 PHE A N 1
ATOM 716 C CA . PHE A 1 83 ? 9.285 -1.495 -8.520 1.00 92.00 83 PHE A CA 1
ATOM 717 C C . PHE A 1 83 ? 10.471 -1.740 -9.455 1.00 92.00 83 PHE A C 1
ATOM 719 O O . PHE A 1 83 ? 11.612 -1.898 -9.020 1.00 92.00 83 PHE A O 1
ATOM 726 N N . SER A 1 84 ? 10.202 -1.718 -10.753 1.00 90.75 84 SER A N 1
ATOM 727 C CA . SER A 1 84 ? 11.200 -1.699 -11.820 1.00 90.75 84 SER A CA 1
ATOM 728 C C . SER A 1 84 ? 10.926 -0.522 -12.755 1.00 90.75 84 SER A C 1
ATOM 730 O O . SER A 1 84 ? 9.884 0.131 -12.677 1.00 90.75 84 SER A O 1
ATOM 732 N N . PHE A 1 85 ? 11.890 -0.215 -13.619 1.00 86.12 85 PHE A N 1
ATOM 733 C CA . PHE A 1 85 ? 11.687 0.741 -14.701 1.00 86.12 85 PHE A CA 1
ATOM 734 C C . PHE A 1 85 ? 11.351 -0.052 -15.959 1.00 86.12 85 PHE A C 1
ATOM 736 O O . PHE A 1 85 ? 12.156 -0.869 -16.400 1.00 86.12 85 PHE A O 1
ATOM 743 N N . SER A 1 86 ? 10.170 0.175 -16.521 1.00 74.44 86 SER A N 1
ATOM 744 C CA . SER A 1 86 ? 9.861 -0.257 -17.880 1.00 74.44 86 SER A CA 1
ATOM 745 C C . SER A 1 86 ? 10.490 0.738 -18.858 1.00 74.44 86 SER A C 1
ATOM 747 O O . SER A 1 86 ? 10.281 1.946 -18.703 1.00 74.44 86 SER A O 1
ATOM 749 N N . ALA A 1 87 ? 11.283 0.234 -19.804 1.00 58.97 87 ALA A N 1
ATOM 750 C CA . ALA A 1 87 ? 11.790 1.002 -20.942 1.00 58.97 87 ALA A CA 1
ATOM 751 C C . ALA A 1 87 ? 10.701 1.187 -22.005 1.00 58.97 87 ALA A C 1
ATOM 753 O O . ALA A 1 87 ? 9.866 0.262 -22.141 1.00 58.97 87 ALA A O 1
#

Organism: NCBI:txid1605892

Foldseek 3Di:
DFDDDDPVVVVVLVVQLVVCCVVPVDVDSVVSVVVSVVVVVCCGPPVVPADWDFDDPVCCVVPPRWTWDWDDPDPVDIDIDIDDDDD

Secondary structure (DSSP, 8-state):
------HHHHHHHHHHHHHHHHTTSSSSHHHHHHHHHHHHHHHHHHTTTS--EEPPGGGGGG-TT-EEEEEE-SSS-EEEEEE----

Radius of gyration: 13.87 Å; chains: 1; bounding box: 32×26×35 Å